Protein AF-A0A5B0PGV9-F1 (afdb_m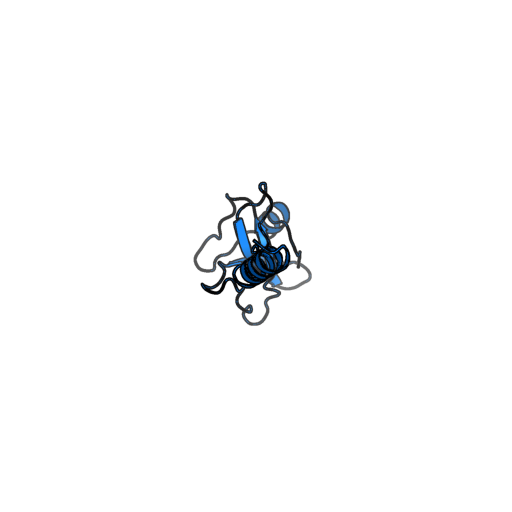onomer_lite)

Organism: NCBI:txid56615

Structure (mmCIF, N/CA/C/O backbone):
data_AF-A0A5B0PGV9-F1
#
_entry.id   AF-A0A5B0PGV9-F1
#
loop_
_atom_site.group_PDB
_atom_site.id
_atom_site.type_symbol
_atom_site.label_atom_id
_atom_site.label_alt_id
_atom_site.label_comp_id
_atom_site.label_asym_id
_atom_site.label_entity_id
_atom_site.label_seq_id
_atom_site.pdbx_PDB_ins_code
_atom_site.Cartn_x
_atom_site.Cartn_y
_atom_site.Cartn_z
_atom_site.occupancy
_atom_site.B_iso_or_equiv
_atom_site.auth_seq_id
_atom_site.auth_comp_id
_atom_site.auth_asym_id
_atom_site.auth_atom_id
_atom_site.pdbx_PDB_model_num
ATOM 1 N N . MET A 1 1 ? -29.926 10.346 48.938 1.00 53.53 1 MET A N 1
ATOM 2 C CA . MET A 1 1 ? -29.149 9.377 48.127 1.00 53.53 1 MET A CA 1
ATOM 3 C C . MET A 1 1 ? -27.690 9.812 48.116 1.00 53.53 1 MET A C 1
ATOM 5 O O . MET A 1 1 ? -27.404 10.912 47.664 1.00 53.53 1 MET A O 1
ATOM 9 N N . SER A 1 2 ? -26.813 9.010 48.726 1.00 64.75 2 SER A N 1
ATOM 10 C CA . SER A 1 2 ? -25.447 9.389 49.123 1.00 64.75 2 SER A CA 1
ATOM 11 C C . SER A 1 2 ? -24.514 9.654 47.932 1.00 64.75 2 SER A C 1
ATOM 13 O O . SER A 1 2 ? -24.523 8.900 46.9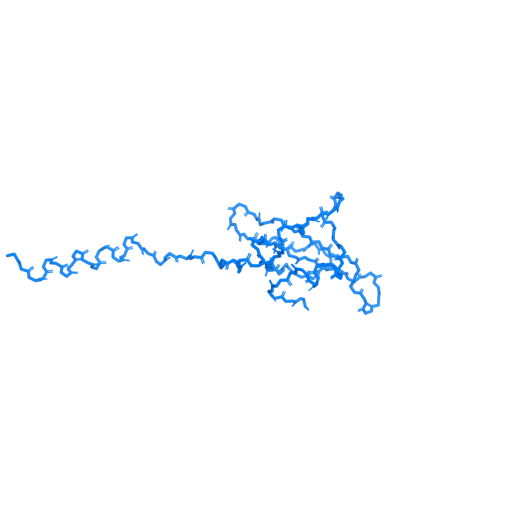58 1.00 64.75 2 SER A O 1
ATOM 15 N N . LEU A 1 3 ? -23.681 10.698 48.036 1.00 63.78 3 LEU A N 1
ATOM 16 C CA . LEU A 1 3 ? -22.621 11.074 47.081 1.00 63.78 3 LEU A CA 1
ATOM 17 C C . LEU A 1 3 ? -21.701 9.893 46.726 1.00 63.78 3 LEU A C 1
ATOM 19 O O . LEU A 1 3 ? -21.267 9.760 45.583 1.00 63.78 3 LEU A O 1
ATOM 23 N N . LEU A 1 4 ? -21.488 8.992 47.687 1.00 65.12 4 LEU A N 1
ATOM 24 C CA . LEU A 1 4 ? -20.693 7.776 47.526 1.00 65.12 4 LEU A CA 1
ATOM 25 C C . LEU A 1 4 ? -21.283 6.819 46.480 1.00 65.12 4 LEU A C 1
ATOM 27 O O . LEU A 1 4 ? -20.539 6.210 45.719 1.00 65.12 4 LEU A O 1
ATOM 31 N N . ILE A 1 5 ? -22.611 6.716 46.382 1.00 67.19 5 ILE A N 1
ATOM 32 C CA . ILE A 1 5 ? -23.272 5.817 45.421 1.00 67.19 5 ILE A CA 1
ATOM 33 C C . ILE A 1 5 ? -23.065 6.331 43.991 1.00 67.19 5 ILE A C 1
ATOM 35 O O . ILE A 1 5 ? -22.764 5.552 43.091 1.00 67.19 5 ILE A O 1
ATOM 39 N N . LYS A 1 6 ? -23.151 7.653 43.788 1.00 60.88 6 LYS A N 1
ATOM 40 C CA . LYS A 1 6 ? -22.920 8.278 42.476 1.00 60.88 6 LYS A CA 1
ATOM 41 C C . LYS A 1 6 ? -21.478 8.103 41.995 1.00 60.88 6 LYS A C 1
ATOM 43 O O . LYS A 1 6 ? -21.271 7.848 40.813 1.00 60.88 6 LYS A O 1
ATOM 48 N N . LEU A 1 7 ? -20.501 8.210 42.899 1.00 67.44 7 LEU A N 1
ATOM 49 C CA . LEU A 1 7 ? -19.083 8.078 42.552 1.00 67.44 7 LEU A CA 1
ATOM 50 C C . LEU A 1 7 ? -18.741 6.660 42.077 1.00 67.44 7 LEU A C 1
ATOM 52 O O . LEU A 1 7 ? -18.061 6.494 41.069 1.00 67.44 7 LEU A O 1
ATOM 56 N N . ASN A 1 8 ? -19.271 5.642 42.761 1.00 65.62 8 ASN A N 1
ATOM 57 C CA . ASN A 1 8 ? -19.068 4.247 42.374 1.00 65.62 8 ASN A CA 1
ATOM 58 C C . ASN A 1 8 ? -19.651 3.965 40.982 1.00 65.62 8 ASN A C 1
ATOM 60 O O . ASN A 1 8 ? -18.965 3.395 40.141 1.00 65.62 8 ASN A O 1
ATOM 64 N N . ILE A 1 9 ? -20.868 4.437 40.696 1.00 66.81 9 ILE A N 1
ATOM 65 C CA . ILE A 1 9 ? -21.512 4.248 39.385 1.00 66.81 9 ILE A CA 1
ATOM 66 C C . ILE A 1 9 ? -20.664 4.842 38.246 1.00 66.81 9 ILE A C 1
ATOM 68 O O . ILE A 1 9 ? -20.501 4.202 37.209 1.00 66.81 9 ILE A O 1
ATOM 72 N N . LEU A 1 10 ? -20.077 6.027 38.444 1.00 62.47 10 LEU A N 1
ATOM 73 C CA . LEU A 1 10 ? -19.223 6.676 37.440 1.00 62.47 10 LEU A CA 1
ATOM 74 C C . LEU A 1 10 ? -17.923 5.902 37.173 1.00 62.47 10 LEU A C 1
ATOM 76 O O . LEU A 1 10 ? -17.499 5.802 36.023 1.00 62.47 10 LEU A O 1
ATOM 80 N N . ILE A 1 11 ? -17.318 5.320 38.212 1.00 63.19 11 I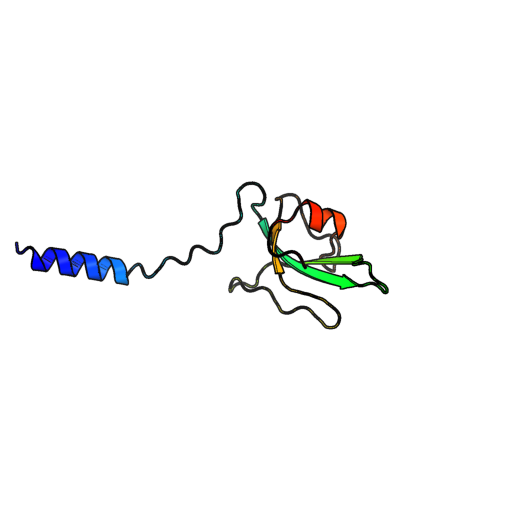LE A N 1
ATOM 81 C CA . ILE A 1 11 ? -16.100 4.507 38.077 1.00 63.19 11 ILE A CA 1
ATOM 82 C C . ILE A 1 11 ? -16.400 3.208 37.317 1.00 63.19 11 ILE A C 1
ATOM 84 O O . ILE A 1 11 ? -15.639 2.835 36.427 1.00 63.19 11 ILE A O 1
ATOM 88 N N . PHE A 1 12 ? -17.530 2.555 37.608 1.00 61.06 12 PHE A N 1
ATOM 89 C CA . PHE A 1 12 ? -17.967 1.357 36.881 1.00 61.06 12 PHE A CA 1
ATOM 90 C C . PHE A 1 12 ? -18.273 1.638 35.402 1.00 61.06 12 PHE A C 1
ATOM 92 O O . PHE A 1 12 ? -17.961 0.820 34.541 1.00 61.06 12 PHE A O 1
ATOM 99 N N . LEU A 1 13 ? -18.843 2.802 35.081 1.00 61.12 13 LEU A N 1
ATOM 100 C CA . LEU A 1 13 ? -19.075 3.210 33.692 1.00 61.12 13 LEU A CA 1
ATOM 101 C C . LEU A 1 13 ? -17.755 3.405 32.927 1.00 61.12 13 LEU A C 1
ATOM 103 O O . LEU A 1 13 ? -17.636 2.938 31.798 1.00 61.12 13 LEU A O 1
ATOM 107 N N . ALA A 1 14 ? -16.741 4.018 33.542 1.00 59.91 14 ALA A N 1
ATOM 108 C CA . ALA A 1 14 ? -15.441 4.232 32.901 1.00 59.91 14 ALA A CA 1
ATOM 109 C C . ALA A 1 14 ? -14.652 2.930 32.647 1.00 59.91 14 ALA A C 1
ATOM 111 O O . ALA A 1 14 ? -13.874 2.867 31.700 1.00 59.91 14 ALA A O 1
ATOM 112 N N . THR A 1 15 ? -14.849 1.885 33.460 1.00 60.38 15 THR A N 1
ATOM 113 C CA . THR A 1 15 ? -14.196 0.576 33.264 1.00 60.38 15 THR A CA 1
ATOM 114 C C . THR A 1 15 ? -14.924 -0.320 32.263 1.00 60.38 15 THR A C 1
ATOM 116 O O . THR A 1 15 ? -14.272 -1.100 31.570 1.00 60.38 15 THR A O 1
ATOM 119 N N . LEU A 1 16 ? -16.251 -0.195 32.144 1.00 59.62 16 LEU A N 1
ATOM 120 C CA . LEU A 1 16 ? -17.048 -0.881 31.117 1.00 59.62 16 LEU A CA 1
ATOM 121 C C . LEU A 1 16 ? -16.730 -0.370 29.707 1.00 59.62 16 LEU A C 1
ATOM 123 O O . LEU A 1 16 ? -16.639 -1.160 28.771 1.00 59.62 16 LEU A O 1
ATOM 127 N N . PHE A 1 17 ? -16.496 0.935 29.567 1.00 57.94 17 PHE A N 1
ATOM 128 C CA . PHE A 1 17 ? -16.001 1.549 28.336 1.00 57.94 17 PHE A CA 1
ATOM 129 C C . PHE A 1 17 ? -14.479 1.668 28.371 1.00 57.94 17 PHE A C 1
ATOM 131 O O . PHE A 1 17 ? -13.944 2.767 28.216 1.00 57.94 17 PHE A O 1
ATOM 138 N N . GLY A 1 18 ? -13.793 0.538 28.601 1.00 51.53 18 GLY A N 1
ATOM 139 C CA . GLY A 1 18 ? -12.334 0.447 28.518 1.00 51.53 18 GLY A CA 1
ATOM 140 C C . GLY A 1 18 ? -11.793 1.217 27.306 1.00 51.53 18 GLY A C 1
ATOM 141 O O . GLY A 1 18 ? -12.522 1.381 26.327 1.00 51.53 18 GLY A O 1
ATOM 142 N N . PRO A 1 19 ? -10.549 1.729 27.375 1.00 49.28 19 PRO A N 1
ATOM 143 C CA . PRO A 1 19 ? -10.037 2.741 26.457 1.00 49.28 19 PRO A CA 1
ATOM 144 C C . PRO A 1 19 ? -10.395 2.374 25.022 1.00 49.28 19 PRO A C 1
ATOM 146 O O . PRO A 1 19 ? -9.906 1.371 24.498 1.00 49.28 19 PRO A O 1
ATOM 149 N N . MET A 1 20 ? -11.300 3.156 24.423 1.00 47.16 20 MET A N 1
ATOM 150 C CA . MET A 1 20 ? -11.671 3.009 23.025 1.00 47.16 20 MET A CA 1
ATOM 151 C C . MET A 1 20 ? -10.394 3.265 22.237 1.00 47.16 20 MET A C 1
ATOM 153 O O . MET A 1 20 ? -9.984 4.408 22.045 1.00 47.16 20 MET A O 1
ATOM 157 N N . GLN A 1 21 ? -9.702 2.191 21.866 1.00 42.59 21 GLN A N 1
ATOM 158 C CA . GLN A 1 21 ? -8.563 2.258 20.972 1.00 42.59 21 GLN A CA 1
ATOM 159 C C . GLN A 1 21 ? -9.137 2.662 19.623 1.00 42.59 21 GLN A C 1
ATOM 161 O O . GLN A 1 21 ? -9.589 1.819 18.856 1.00 42.59 21 GLN A O 1
ATOM 166 N N . VAL A 1 22 ? -9.206 3.969 19.377 1.00 46.69 22 VAL A N 1
ATOM 167 C CA . VAL A 1 22 ? -9.519 4.504 18.058 1.00 46.69 22 VAL A CA 1
ATOM 168 C C . VAL A 1 22 ? -8.395 3.983 17.161 1.00 46.69 22 VAL A C 1
ATOM 170 O O . VAL A 1 22 ? -7.241 4.365 17.388 1.00 46.69 22 VAL A O 1
ATOM 173 N N . PRO A 1 23 ? -8.654 3.056 16.218 1.00 53.25 23 PRO A N 1
ATOM 174 C CA . PRO A 1 23 ? -7.615 2.648 15.285 1.00 53.25 23 PRO A CA 1
ATOM 175 C C . PRO A 1 23 ? -7.153 3.929 14.606 1.00 53.25 23 PRO A C 1
ATOM 177 O O . PRO A 1 23 ? -8.012 4.660 14.122 1.00 53.25 23 PRO A O 1
ATOM 180 N N . ALA A 1 24 ? -5.850 4.231 14.678 1.00 55.66 24 ALA A N 1
ATOM 181 C CA . ALA A 1 24 ? -5.250 5.478 14.203 1.00 55.66 24 ALA A CA 1
ATOM 182 C C . ALA A 1 24 ? -5.941 5.933 12.913 1.00 55.66 24 ALA A C 1
ATOM 184 O O . ALA A 1 24 ? -5.739 5.357 11.843 1.00 55.66 24 ALA A O 1
ATOM 185 N N . SER A 1 25 ? -6.865 6.880 13.060 1.00 71.06 25 SER A N 1
ATOM 186 C CA . SER A 1 25 ? -7.808 7.211 12.008 1.00 71.06 25 SER A CA 1
ATOM 187 C C . SER A 1 25 ? -7.055 8.063 11.016 1.00 71.06 25 SER A C 1
ATOM 189 O O . SER A 1 25 ? -6.549 9.128 11.379 1.00 71.06 25 SER A O 1
ATOM 191 N N . CYS A 1 26 ? -6.932 7.568 9.791 1.00 83.44 26 CYS A N 1
ATOM 192 C CA . CYS A 1 26 ? -6.270 8.311 8.746 1.00 83.44 26 CYS A CA 1
ATOM 193 C C . CYS A 1 26 ? -6.870 9.719 8.598 1.00 83.44 26 CYS A C 1
ATOM 195 O O . CYS A 1 26 ? -8.084 9.884 8.756 1.00 83.44 26 CYS A O 1
ATOM 197 N N . PRO A 1 27 ? -6.044 10.737 8.302 1.00 86.25 27 PRO A N 1
ATOM 198 C CA . PRO A 1 27 ? -6.550 12.080 8.059 1.00 86.25 27 PRO A CA 1
ATOM 199 C C . PRO A 1 27 ? -7.506 12.087 6.861 1.00 86.25 27 PRO A C 1
ATOM 201 O O . PRO A 1 27 ? -7.390 11.258 5.957 1.00 86.25 27 PRO A O 1
ATOM 204 N N . SER A 1 28 ? -8.431 13.052 6.834 1.00 84.69 28 SER A N 1
ATOM 205 C CA . SER A 1 28 ? -9.481 13.156 5.807 1.00 84.69 28 SER A CA 1
ATOM 206 C C . SER A 1 28 ? -8.943 13.186 4.375 1.00 84.69 28 SER A C 1
ATOM 208 O O . SER A 1 28 ? -9.583 12.655 3.472 1.00 84.69 28 SER A O 1
ATOM 210 N N . ASP A 1 29 ? -7.761 13.770 4.174 1.00 88.12 29 ASP A N 1
ATOM 211 C CA . ASP A 1 29 ? -7.120 13.888 2.858 1.00 88.12 29 ASP A CA 1
ATOM 212 C C . ASP A 1 29 ? -6.526 12.560 2.359 1.00 88.12 29 ASP A C 1
ATOM 214 O O . ASP A 1 29 ? -6.296 12.383 1.160 1.00 88.12 29 ASP A O 1
ATOM 218 N N . TYR A 1 30 ? -6.309 11.611 3.272 1.00 90.62 30 TYR A N 1
ATOM 219 C CA . TYR A 1 30 ? -5.725 10.299 3.013 1.00 90.62 30 TYR A CA 1
ATOM 220 C C . TYR A 1 30 ? -6.582 9.196 3.646 1.00 90.62 30 TYR A C 1
ATOM 222 O O . TYR A 1 30 ? -6.092 8.447 4.483 1.00 90.62 30 TYR A O 1
ATOM 230 N N . PRO A 1 31 ? -7.868 9.073 3.288 1.00 88.69 31 PRO A N 1
ATOM 231 C CA . PRO A 1 31 ? -8.845 8.333 4.086 1.00 88.69 31 PRO A CA 1
ATOM 232 C C . PRO A 1 31 ? -8.655 6.808 4.065 1.00 88.69 31 PRO A C 1
ATOM 234 O O . PRO A 1 31 ? -9.350 6.098 4.789 1.00 88.69 31 PRO A O 1
ATOM 237 N N . THR A 1 32 ? -7.762 6.276 3.227 1.00 89.94 32 THR A N 1
ATOM 238 C CA . THR A 1 32 ? -7.627 4.833 3.008 1.00 89.94 32 THR A CA 1
ATOM 239 C C . THR A 1 32 ? -6.349 4.298 3.633 1.00 89.94 32 THR A C 1
ATOM 241 O O . THR A 1 32 ? -5.252 4.626 3.193 1.00 89.94 32 THR A O 1
ATOM 244 N N . LEU A 1 33 ? -6.479 3.429 4.631 1.00 89.12 33 LEU A N 1
ATOM 245 C CA . LEU A 1 33 ? -5.338 2.773 5.261 1.00 89.12 33 LEU A CA 1
ATOM 246 C C . LEU A 1 33 ? -4.849 1.585 4.420 1.00 89.12 33 LEU A C 1
ATOM 248 O O . LEU A 1 33 ? -5.620 0.678 4.110 1.00 89.12 33 LEU A O 1
ATOM 252 N N . TRP A 1 34 ? -3.551 1.559 4.124 1.00 91.06 34 TRP A N 1
ATOM 253 C CA . TRP A 1 34 ? -2.871 0.472 3.424 1.00 91.06 34 TRP A CA 1
ATOM 254 C C . TRP A 1 34 ? -1.625 0.005 4.180 1.00 91.06 34 TRP A C 1
ATOM 256 O O . TRP A 1 34 ? -0.937 0.776 4.852 1.00 91.06 34 TRP A O 1
ATOM 266 N N . CYS A 1 35 ? -1.295 -1.271 4.010 1.00 90.81 35 CYS A N 1
ATOM 267 C CA . CYS A 1 35 ? -0.013 -1.849 4.383 1.00 90.81 35 CYS A CA 1
ATOM 268 C C . CYS A 1 35 ? 0.922 -1.803 3.172 1.00 90.81 35 CYS A C 1
ATOM 270 O O . CYS A 1 35 ? 0.712 -2.507 2.184 1.00 90.81 35 CYS A O 1
ATOM 272 N N . THR A 1 36 ? 1.954 -0.969 3.228 1.00 90.69 36 THR A N 1
ATOM 273 C CA . THR A 1 36 ? 2.861 -0.756 2.097 1.00 90.69 36 THR A CA 1
ATOM 274 C C . THR A 1 36 ? 4.116 -1.599 2.241 1.00 90.69 36 THR A C 1
ATOM 276 O O . THR A 1 36 ? 4.742 -1.597 3.306 1.00 90.69 36 THR A O 1
ATOM 279 N N . THR A 1 37 ? 4.526 -2.262 1.164 1.00 90.81 37 THR A N 1
ATOM 280 C CA . THR A 1 37 ? 5.817 -2.959 1.094 1.00 90.81 37 THR A CA 1
ATOM 281 C C . THR A 1 37 ? 6.593 -2.502 -0.128 1.00 90.81 37 THR A C 1
ATOM 283 O O . THR A 1 37 ? 5.997 -2.164 -1.153 1.00 90.81 37 THR A O 1
ATOM 286 N N . SER A 1 38 ? 7.919 -2.521 -0.044 1.00 89.69 38 SER A N 1
ATOM 287 C CA . SER A 1 38 ? 8.779 -2.128 -1.157 1.00 89.69 38 SER A CA 1
ATOM 288 C C . SER A 1 38 ? 9.936 -3.101 -1.363 1.00 89.69 38 SER A C 1
ATOM 290 O O . SER A 1 38 ? 10.386 -3.752 -0.424 1.00 89.69 38 SER A O 1
ATOM 292 N N . ALA A 1 39 ? 10.427 -3.220 -2.591 1.00 88.31 39 ALA A N 1
ATOM 293 C CA . ALA A 1 39 ? 11.662 -3.929 -2.900 1.00 88.31 39 ALA A CA 1
ATOM 294 C C . ALA A 1 39 ? 12.544 -3.109 -3.846 1.00 88.31 39 ALA A C 1
ATOM 296 O O . ALA A 1 39 ? 12.056 -2.401 -4.738 1.00 88.31 39 ALA A O 1
ATOM 297 N N . SER A 1 40 ? 13.858 -3.222 -3.647 1.00 79.44 40 SER A N 1
ATOM 298 C CA . SER A 1 40 ? 14.836 -2.747 -4.626 1.00 79.44 40 SER A CA 1
ATOM 299 C C . SER A 1 40 ? 14.886 -3.730 -5.794 1.00 79.44 40 SER A C 1
ATOM 301 O O . SER A 1 40 ? 14.904 -4.942 -5.589 1.00 79.44 40 SER A O 1
ATOM 303 N N . ALA A 1 41 ? 14.931 -3.210 -7.020 1.00 65.25 41 ALA A N 1
ATOM 304 C CA . ALA A 1 41 ? 15.122 -4.018 -8.228 1.00 65.25 41 ALA A CA 1
ATOM 305 C C . ALA A 1 41 ? 16.604 -4.101 -8.654 1.00 65.25 41 ALA A C 1
ATOM 307 O O . ALA A 1 41 ? 16.899 -4.331 -9.825 1.00 65.25 41 ALA A O 1
ATOM 308 N N . GLY A 1 42 ? 17.531 -3.894 -7.713 1.00 57.41 42 GLY A N 1
ATOM 309 C CA . GLY A 1 42 ? 18.967 -3.786 -7.967 1.00 57.41 42 GLY A CA 1
ATOM 310 C C . GLY A 1 42 ? 19.430 -2.326 -7.992 1.00 57.41 42 GLY A C 1
ATOM 311 O O . GLY A 1 42 ? 18.806 -1.465 -8.613 1.00 57.41 42 GLY A O 1
ATOM 312 N N . GLY A 1 43 ? 20.532 -2.043 -7.289 1.00 60.78 43 GLY A N 1
ATOM 313 C CA . GLY A 1 43 ? 21.027 -0.682 -7.044 1.00 60.78 43 GLY A CA 1
ATOM 314 C C . GLY A 1 43 ? 20.244 0.075 -5.956 1.00 60.78 43 GLY A C 1
ATOM 315 O O . GLY A 1 43 ? 19.521 -0.526 -5.160 1.00 60.78 43 GLY A O 1
ATOM 316 N N . ASN A 1 44 ? 20.380 1.407 -5.928 1.00 61.28 44 ASN A N 1
ATOM 317 C CA . ASN A 1 44 ? 19.772 2.282 -4.908 1.00 61.28 44 ASN A CA 1
ATOM 318 C C . ASN A 1 44 ? 18.302 2.667 -5.184 1.00 61.28 44 ASN A C 1
ATOM 320 O O . ASN A 1 44 ? 17.740 3.478 -4.453 1.00 61.28 44 ASN A O 1
ATOM 324 N N . ALA A 1 45 ? 17.666 2.131 -6.230 1.00 64.88 45 ALA A N 1
ATOM 325 C CA . ALA A 1 45 ? 16.313 2.529 -6.622 1.00 64.88 45 ALA A CA 1
ATOM 326 C C . ALA A 1 45 ? 15.251 1.512 -6.170 1.00 64.88 45 ALA A C 1
ATOM 328 O O . ALA A 1 45 ? 15.289 0.338 -6.547 1.00 64.88 45 ALA A O 1
ATOM 329 N N . VAL A 1 46 ? 14.254 1.986 -5.418 1.00 71.00 46 VAL A N 1
ATOM 330 C CA . VAL A 1 46 ? 13.029 1.233 -5.115 1.00 71.00 46 VAL A CA 1
ATOM 331 C C . VAL A 1 46 ? 12.148 1.209 -6.366 1.00 71.00 46 VAL A C 1
ATOM 333 O O . VAL A 1 46 ? 11.797 2.270 -6.880 1.00 71.00 46 VAL A O 1
ATOM 336 N N . LYS A 1 47 ? 11.805 0.018 -6.876 1.00 79.31 47 LYS A N 1
ATOM 337 C CA . LYS A 1 47 ? 10.992 -0.120 -8.105 1.00 79.31 47 LYS A CA 1
ATOM 338 C C . LYS A 1 47 ? 9.753 -0.999 -7.967 1.00 79.31 47 LYS A C 1
ATOM 340 O O . LYS A 1 47 ? 8.898 -0.957 -8.842 1.00 79.31 47 LYS A O 1
ATOM 345 N N . ASP A 1 48 ? 9.643 -1.790 -6.904 1.00 87.94 48 ASP A N 1
ATOM 346 C CA . ASP A 1 48 ? 8.483 -2.654 -6.677 1.00 87.94 48 ASP A CA 1
ATOM 347 C C . ASP A 1 48 ? 7.804 -2.245 -5.372 1.00 87.94 48 ASP A C 1
ATOM 349 O O . ASP A 1 48 ? 8.229 -2.659 -4.294 1.00 87.94 48 ASP A O 1
ATOM 353 N N . CYS A 1 49 ? 6.759 -1.425 -5.480 1.00 89.31 49 CYS A N 1
ATOM 354 C CA . CYS A 1 49 ? 5.921 -1.003 -4.366 1.00 89.31 49 CYS A CA 1
ATOM 355 C C . CYS A 1 49 ? 4.570 -1.703 -4.433 1.00 89.31 49 CYS A C 1
ATOM 357 O O . CYS A 1 49 ? 4.011 -1.894 -5.513 1.00 89.31 49 CYS A O 1
ATOM 359 N N . ARG A 1 50 ? 4.043 -2.098 -3.274 1.00 91.19 50 ARG A N 1
ATOM 360 C CA . ARG A 1 50 ? 2.771 -2.820 -3.176 1.00 91.19 50 ARG A CA 1
ATOM 361 C C . ARG A 1 50 ? 1.921 -2.297 -2.039 1.00 91.19 50 ARG A C 1
ATOM 363 O O . ARG A 1 50 ? 2.451 -1.935 -0.987 1.00 91.19 50 ARG A O 1
ATOM 370 N N . LEU A 1 51 ? 0.612 -2.315 -2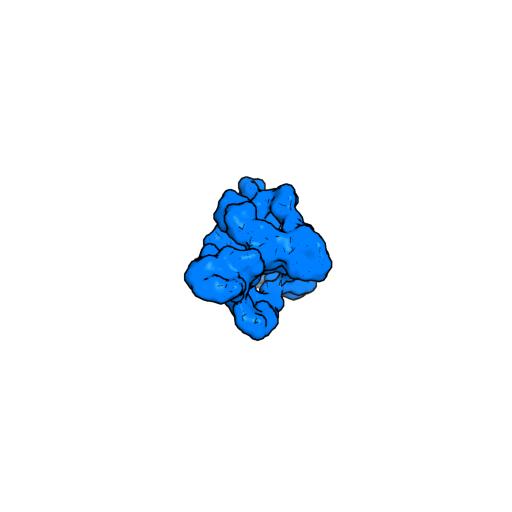.263 1.00 90.69 51 LEU A N 1
ATOM 371 C CA . LEU A 1 51 ? -0.408 -1.957 -1.283 1.00 90.69 51 LEU A CA 1
ATOM 372 C C . LEU A 1 51 ? -1.178 -3.213 -0.892 1.00 90.69 51 LEU A C 1
ATOM 374 O O . LEU A 1 51 ? -1.740 -3.893 -1.745 1.00 90.69 51 LEU A O 1
ATOM 378 N N . HIS A 1 52 ? -1.219 -3.513 0.397 1.00 90.25 52 HIS A N 1
ATOM 379 C CA . HIS A 1 52 ? -1.938 -4.659 0.936 1.00 90.25 52 HIS A CA 1
ATOM 380 C C . HIS A 1 52 ? -3.016 -4.182 1.901 1.00 90.25 52 HIS A C 1
ATOM 382 O O . HIS A 1 52 ? -2.788 -3.260 2.689 1.00 90.25 52 HIS A O 1
ATOM 388 N N . GLN A 1 53 ? -4.190 -4.805 1.834 1.00 87.75 53 GLN A N 1
ATOM 389 C CA . GLN A 1 53 ? -5.202 -4.657 2.876 1.00 87.75 53 GLN A CA 1
ATOM 390 C C . GLN A 1 53 ? -4.640 -5.175 4.206 1.00 87.75 53 GLN A C 1
ATOM 392 O O . GLN A 1 53 ? -3.709 -5.985 4.236 1.00 87.75 53 GLN A O 1
ATOM 397 N N . GLN A 1 54 ? -5.205 -4.695 5.308 1.00 86.50 54 GLN A N 1
ATOM 398 C CA . GLN A 1 54 ? -4.931 -5.299 6.606 1.00 86.50 54 GLN A CA 1
ATOM 399 C C . GLN A 1 54 ? -5.608 -6.670 6.691 1.00 86.50 54 GLN A C 1
ATOM 401 O O . GLN A 1 54 ? -6.577 -6.932 5.981 1.00 86.50 54 GLN A O 1
ATOM 406 N N . THR A 1 55 ? -5.128 -7.529 7.586 1.00 85.06 55 THR A N 1
ATOM 407 C CA . THR A 1 55 ? -5.877 -8.730 7.971 1.00 85.06 55 THR A CA 1
ATOM 408 C C . THR A 1 55 ? -7.181 -8.344 8.676 1.00 85.06 55 THR A C 1
ATOM 410 O O . THR A 1 55 ? -7.329 -7.212 9.143 1.00 85.06 55 THR A O 1
ATOM 413 N N . ASP A 1 56 ? -8.087 -9.305 8.863 1.00 81.62 56 ASP A N 1
ATOM 414 C CA . ASP A 1 56 ? -9.329 -9.104 9.633 1.00 81.62 56 ASP A CA 1
ATOM 415 C C . ASP A 1 56 ? -9.074 -8.664 11.088 1.00 81.62 56 ASP A C 1
ATOM 417 O O . ASP A 1 56 ? -9.944 -8.107 11.752 1.00 81.62 56 ASP A O 1
ATOM 421 N N . GLN A 1 57 ? -7.854 -8.881 11.588 1.00 82.62 57 GLN A N 1
ATOM 422 C CA . GLN A 1 57 ? -7.393 -8.445 12.909 1.00 82.62 57 GLN A CA 1
ATOM 423 C C . GLN A 1 57 ? -6.802 -7.021 12.899 1.00 82.62 57 GLN A C 1
ATOM 425 O O . GLN A 1 57 ? -6.295 -6.555 13.918 1.00 82.62 57 GLN A O 1
ATOM 430 N N . GLY A 1 58 ? -6.814 -6.330 11.755 1.00 80.44 58 GLY A N 1
ATOM 431 C CA . GLY A 1 58 ? -6.260 -4.984 11.597 1.00 80.44 58 GLY A CA 1
ATOM 432 C C . GLY A 1 58 ? -4.729 -4.937 11.575 1.00 80.44 58 GLY A C 1
ATOM 433 O O . GLY A 1 58 ? -4.141 -3.882 11.836 1.00 80.44 58 GLY A O 1
ATOM 434 N N . VAL A 1 59 ? -4.063 -6.055 11.270 1.00 85.50 59 VAL A N 1
ATOM 435 C CA . VAL A 1 59 ? -2.595 -6.174 11.272 1.00 85.50 59 VAL A CA 1
ATOM 436 C C . VAL A 1 59 ? -2.057 -6.144 9.841 1.00 85.50 59 VAL A C 1
ATOM 438 O O . VAL A 1 59 ? -2.700 -6.628 8.914 1.00 85.50 59 VAL A O 1
ATOM 441 N N . CYS A 1 60 ? -0.871 -5.563 9.648 1.00 87.75 60 CYS A N 1
ATOM 442 C CA . CYS A 1 60 ? -0.151 -5.681 8.384 1.00 87.75 60 CYS A CA 1
ATOM 443 C C . CYS A 1 60 ? 0.687 -6.956 8.357 1.00 87.75 60 CYS A C 1
ATOM 445 O O . CYS A 1 60 ? 1.532 -7.159 9.231 1.00 87.75 60 CYS A O 1
ATOM 447 N N . GLU A 1 61 ? 0.481 -7.792 7.343 1.00 88.12 61 GLU A N 1
ATOM 448 C CA . GLU A 1 61 ? 1.245 -9.027 7.186 1.00 88.12 61 GLU A CA 1
ATOM 449 C C . GLU A 1 61 ? 2.725 -8.754 6.921 1.00 88.12 61 GLU A C 1
ATOM 451 O O . GLU A 1 61 ? 3.099 -7.842 6.177 1.00 88.12 61 GLU A O 1
ATOM 456 N N . LYS A 1 62 ? 3.581 -9.584 7.521 1.00 86.81 62 LYS A N 1
ATOM 457 C CA . LYS A 1 62 ? 5.026 -9.507 7.320 1.00 86.81 62 LYS A CA 1
ATOM 458 C C . LYS A 1 62 ? 5.349 -9.715 5.833 1.00 86.81 62 LYS A C 1
ATOM 460 O O . LYS A 1 62 ? 4.849 -10.671 5.241 1.00 86.81 62 LYS A O 1
ATOM 465 N N . PRO A 1 63 ? 6.192 -8.870 5.218 1.00 85.38 63 PRO A N 1
ATOM 466 C CA . PRO A 1 63 ? 6.484 -8.997 3.807 1.00 85.38 63 PRO A CA 1
ATOM 467 C C . PRO A 1 63 ? 7.306 -10.258 3.523 1.00 85.38 63 PRO A C 1
ATOM 469 O O . PRO A 1 63 ? 8.067 -10.738 4.367 1.00 85.38 63 PRO A O 1
ATOM 472 N N . GLY A 1 64 ? 7.172 -10.766 2.297 1.00 82.75 64 GLY A N 1
ATOM 473 C CA . GLY A 1 64 ? 8.002 -11.857 1.789 1.00 82.75 64 GLY A CA 1
ATOM 474 C C . GLY A 1 64 ? 9.489 -11.489 1.692 1.00 82.75 64 GLY A C 1
ATOM 475 O O . GLY A 1 64 ? 9.877 -10.326 1.811 1.00 82.75 64 GLY A O 1
ATOM 476 N N . ALA A 1 65 ? 10.332 -12.496 1.453 1.00 83.75 65 ALA A N 1
ATOM 477 C CA . ALA A 1 65 ? 11.783 -12.332 1.375 1.00 83.75 65 ALA A CA 1
ATOM 478 C C . ALA A 1 65 ? 12.208 -11.245 0.366 1.00 83.75 65 ALA A C 1
ATOM 480 O O . ALA A 1 65 ? 11.650 -11.139 -0.726 1.00 83.75 65 ALA A O 1
ATOM 481 N N . GLY A 1 66 ? 13.215 -10.446 0.738 1.00 84.94 66 GLY A N 1
ATOM 482 C CA . GLY A 1 66 ? 13.776 -9.388 -0.115 1.00 84.94 66 GLY A CA 1
ATOM 483 C C . GLY A 1 66 ? 12.955 -8.094 -0.183 1.00 84.94 66 GLY A C 1
ATOM 484 O O . GLY A 1 66 ? 13.281 -7.212 -0.975 1.00 84.94 66 GLY A O 1
ATOM 485 N N . ARG A 1 67 ? 11.908 -7.960 0.637 1.00 87.50 67 ARG A N 1
ATOM 486 C CA . ARG A 1 67 ? 11.068 -6.759 0.714 1.00 87.50 67 ARG A CA 1
ATOM 487 C C . ARG A 1 67 ? 11.204 -6.060 2.071 1.00 87.50 67 ARG A C 1
ATOM 489 O O . ARG A 1 67 ? 11.363 -6.709 3.102 1.00 87.50 67 ARG A O 1
ATOM 496 N N . LEU A 1 68 ? 11.088 -4.737 2.063 1.00 86.62 68 LEU A N 1
ATOM 497 C CA . LEU A 1 68 ? 11.031 -3.865 3.235 1.00 86.62 68 LEU A CA 1
ATOM 498 C C . LEU A 1 68 ? 9.570 -3.581 3.623 1.00 86.62 68 LEU A C 1
ATOM 500 O O . LEU A 1 68 ? 8.686 -3.528 2.761 1.00 86.62 68 LEU A O 1
ATOM 504 N N . GLY A 1 69 ? 9.323 -3.375 4.921 1.00 84.88 69 GLY A N 1
ATOM 505 C CA . GLY A 1 69 ? 7.990 -3.135 5.489 1.00 84.88 69 GLY A CA 1
ATOM 506 C C . GLY A 1 69 ? 7.476 -4.282 6.384 1.00 84.88 69 GLY A C 1
ATOM 507 O O . GLY A 1 69 ? 8.285 -5.076 6.867 1.00 84.88 69 GLY A O 1
ATOM 508 N N . PRO A 1 70 ? 6.153 -4.375 6.632 1.00 84.38 70 PRO A N 1
ATOM 509 C CA . PRO A 1 70 ? 5.105 -3.514 6.092 1.00 84.38 70 PRO A CA 1
ATOM 510 C C . PRO A 1 70 ? 5.003 -2.220 6.912 1.00 84.38 70 PRO A C 1
ATOM 512 O O . PRO A 1 70 ? 5.142 -2.244 8.133 1.00 84.38 70 PRO A O 1
ATOM 515 N N . LYS A 1 71 ? 4.735 -1.089 6.259 1.00 85.81 71 LYS A N 1
ATOM 516 C CA . LYS A 1 71 ? 4.427 0.170 6.956 1.00 85.81 71 LYS A CA 1
ATOM 517 C C . LYS A 1 71 ? 2.947 0.497 6.801 1.00 85.81 71 LYS A C 1
ATOM 519 O O . LYS A 1 71 ? 2.372 0.257 5.740 1.00 85.81 71 LYS A O 1
ATOM 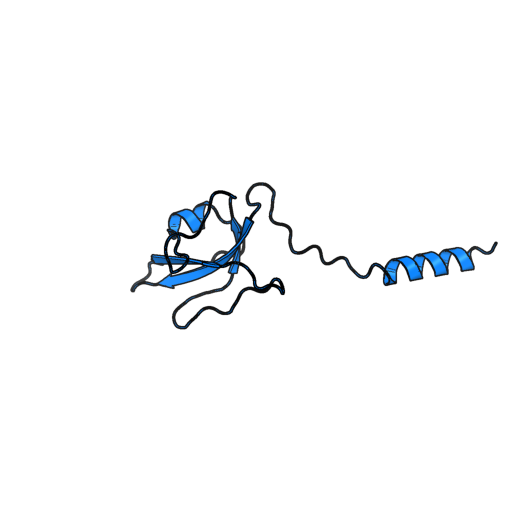524 N N . ARG A 1 72 ? 2.322 0.997 7.868 1.00 87.94 72 ARG A N 1
ATOM 525 C CA . ARG A 1 72 ? 0.932 1.471 7.831 1.00 87.94 72 ARG A CA 1
ATOM 526 C C . ARG A 1 72 ? 0.938 2.885 7.279 1.00 87.94 72 ARG A C 1
ATOM 528 O O . ARG A 1 72 ? 1.459 3.788 7.926 1.00 87.94 72 ARG A O 1
ATOM 535 N N . ASN A 1 73 ? 0.367 3.057 6.097 1.00 89.62 73 ASN A N 1
ATOM 536 C CA . ASN A 1 73 ? 0.272 4.351 5.449 1.00 89.62 73 ASN A CA 1
ATOM 537 C C . ASN A 1 73 ? -1.176 4.662 5.096 1.00 89.62 73 ASN A C 1
ATOM 539 O O . ASN A 1 73 ? -1.924 3.811 4.618 1.00 89.62 73 ASN A O 1
ATOM 543 N N . CYS A 1 74 ? -1.551 5.907 5.324 1.00 90.75 74 CYS A N 1
ATOM 544 C CA . CYS A 1 74 ? -2.820 6.473 4.920 1.00 90.75 74 CYS A CA 1
ATOM 545 C C . CYS A 1 74 ? -2.656 7.035 3.514 1.00 90.75 74 CYS A C 1
ATOM 547 O O . CYS A 1 74 ? -1.800 7.881 3.292 1.00 90.75 74 CYS A O 1
ATOM 549 N N . CYS A 1 75 ? -3.452 6.596 2.552 1.00 91.31 75 CYS A N 1
ATOM 550 C CA . CYS A 1 75 ? -3.353 7.025 1.165 1.00 91.31 75 CYS A CA 1
ATOM 551 C C . CYS A 1 75 ? -4.643 7.682 0.681 1.00 91.31 75 CYS A C 1
ATOM 553 O O . CYS A 1 75 ? -5.724 7.501 1.249 1.00 91.31 75 CYS A O 1
ATOM 555 N N . ARG A 1 76 ? -4.528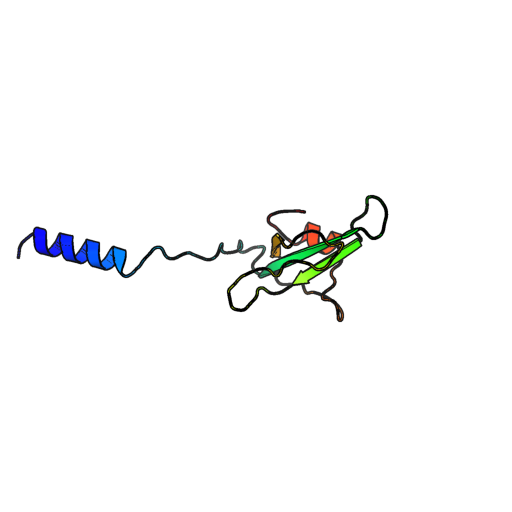 8.450 -0.404 1.00 93.19 76 ARG A N 1
ATOM 556 C CA . ARG A 1 76 ? -5.687 9.024 -1.093 1.00 93.19 76 ARG A CA 1
ATOM 557 C C . ARG A 1 76 ? -6.616 7.918 -1.599 1.00 93.19 76 ARG A C 1
ATOM 559 O O . ARG A 1 76 ? -6.150 6.885 -2.071 1.00 93.19 76 ARG A O 1
ATOM 566 N N . ALA A 1 77 ? -7.923 8.176 -1.580 1.00 89.69 77 ALA A N 1
ATOM 567 C CA . ALA A 1 77 ? -8.955 7.185 -1.908 1.00 89.69 77 ALA A CA 1
ATOM 568 C C . ALA A 1 77 ? -8.853 6.587 -3.323 1.00 89.69 77 ALA A C 1
ATOM 570 O O . ALA A 1 77 ? -9.297 5.466 -3.557 1.00 89.69 77 ALA A O 1
ATOM 571 N N . PHE A 1 78 ? -8.279 7.327 -4.276 1.00 88.94 78 PHE A N 1
ATOM 572 C CA . PHE A 1 78 ? -8.109 6.848 -5.649 1.00 88.94 78 PHE A CA 1
ATOM 573 C C . PHE A 1 78 ? -6.924 5.891 -5.813 1.00 88.94 78 PHE A C 1
ATOM 575 O O . PHE A 1 78 ? -6.791 5.266 -6.864 1.00 88.94 78 PHE A O 1
ATOM 582 N N . LEU A 1 79 ? -6.029 5.809 -4.823 1.00 89.75 79 LEU A N 1
ATOM 583 C CA . LEU A 1 79 ? -4.849 4.971 -4.922 1.00 89.75 79 LEU A CA 1
ATOM 584 C C . LEU A 1 79 ? -5.261 3.513 -4.749 1.00 89.75 79 LEU A C 1
ATOM 586 O O . LEU A 1 79 ? -5.619 3.077 -3.654 1.00 89.75 79 LEU A O 1
ATOM 590 N N . GLN A 1 80 ? -5.195 2.769 -5.845 1.00 87.19 80 GLN A N 1
ATOM 591 C CA . GLN A 1 80 ? -5.516 1.355 -5.866 1.00 87.19 80 GLN A CA 1
ATOM 592 C C . GLN A 1 80 ? -4.319 0.552 -6.372 1.00 87.19 80 GLN A C 1
ATOM 594 O O . GLN A 1 80 ? -3.622 0.994 -7.291 1.00 87.19 80 GLN A O 1
ATOM 599 N N . PRO A 1 81 ? -4.063 -0.624 -5.780 1.00 86.19 81 PRO A N 1
ATOM 600 C CA . PRO A 1 81 ? -3.114 -1.561 -6.344 1.00 86.19 81 PRO A CA 1
ATOM 601 C C . PRO A 1 81 ? -3.550 -1.991 -7.750 1.00 86.19 81 PRO A C 1
ATOM 603 O O . PRO A 1 81 ? -4.733 -2.172 -8.032 1.00 86.19 81 PRO A O 1
ATOM 606 N N . THR A 1 82 ? -2.576 -2.188 -8.628 1.00 80.94 82 THR A N 1
ATOM 607 C CA . THR A 1 82 ? -2.771 -2.620 -10.012 1.00 80.94 82 THR A CA 1
ATOM 608 C C . THR A 1 82 ? -2.168 -4.004 -10.239 1.00 80.94 82 THR A C 1
ATOM 610 O O . THR A 1 82 ? -1.112 -4.357 -9.703 1.00 80.94 82 THR A O 1
ATOM 613 N N . GLY A 1 83 ? -2.846 -4.799 -11.067 1.00 76.00 83 GLY A N 1
ATOM 614 C CA . GLY A 1 83 ? -2.382 -6.124 -11.465 1.00 76.00 83 GLY A CA 1
ATOM 615 C C . GLY A 1 83 ? -2.431 -7.188 -10.355 1.00 76.00 83 GLY A C 1
ATOM 616 O O . GLY A 1 83 ? -2.871 -6.931 -9.236 1.00 76.00 83 GLY A O 1
ATOM 617 N N . PRO A 1 84 ? -1.968 -8.413 -10.658 1.00 72.88 84 PRO A N 1
ATOM 618 C CA . PRO A 1 84 ? -2.167 -9.591 -9.806 1.00 72.88 84 PRO A CA 1
ATOM 619 C C . PRO A 1 84 ? -1.332 -9.600 -8.517 1.00 72.88 84 PRO A C 1
ATOM 621 O O . PRO A 1 84 ? -1.563 -10.426 -7.642 1.00 72.88 84 PRO A O 1
ATOM 624 N N . LEU A 1 85 ? -0.344 -8.711 -8.396 1.00 75.50 85 LEU A N 1
ATOM 625 C CA . LEU A 1 85 ? 0.589 -8.663 -7.263 1.00 75.50 85 LEU A CA 1
ATOM 626 C C . LEU A 1 85 ? 0.345 -7.478 -6.325 1.00 75.50 85 LEU A C 1
ATOM 628 O O . LEU A 1 85 ? 1.127 -7.250 -5.404 1.00 75.50 85 LEU A O 1
ATOM 632 N N . ASN A 1 86 ? -0.745 -6.748 -6.550 1.00 82.94 86 ASN A N 1
ATOM 633 C CA . ASN A 1 86 ? -1.070 -5.504 -5.873 1.00 82.94 86 ASN A CA 1
ATOM 634 C C . ASN A 1 86 ? -0.006 -4.406 -6.033 1.00 82.94 86 ASN A C 1
ATOM 636 O O . ASN A 1 86 ? 0.293 -3.660 -5.096 1.00 82.94 86 ASN A O 1
ATOM 640 N N . ASN A 1 87 ? 0.587 -4.323 -7.223 1.00 88.38 87 ASN A N 1
ATOM 641 C CA . ASN A 1 87 ? 1.678 -3.402 -7.502 1.00 88.38 87 ASN A CA 1
ATOM 642 C C . ASN A 1 87 ? 1.150 -1.980 -7.683 1.00 88.38 87 ASN A C 1
ATOM 644 O O . ASN A 1 87 ? 0.107 -1.749 -8.292 1.00 88.38 87 ASN A O 1
ATOM 648 N N . VAL A 1 88 ? 1.911 -1.009 -7.210 1.00 89.81 88 VAL A N 1
ATOM 649 C CA . VAL A 1 88 ? 1.675 0.409 -7.454 1.00 89.81 88 VAL A CA 1
ATOM 650 C C . VAL A 1 88 ? 2.986 1.043 -7.886 1.00 89.81 88 VAL A C 1
ATOM 652 O O . VAL A 1 88 ? 4.065 0.613 -7.473 1.00 89.81 88 VAL A O 1
ATOM 655 N N . ASP A 1 89 ? 2.901 2.071 -8.723 1.00 88.94 89 ASP A N 1
ATOM 656 C CA . ASP A 1 89 ? 4.071 2.884 -9.015 1.00 88.94 89 ASP A CA 1
ATOM 657 C C . ASP A 1 89 ? 4.605 3.508 -7.714 1.00 88.94 89 ASP A C 1
ATOM 659 O O . ASP A 1 89 ? 3.860 4.106 -6.931 1.00 88.94 89 ASP A O 1
ATOM 663 N N . CYS A 1 90 ? 5.904 3.345 -7.466 1.00 87.44 90 CYS A N 1
ATOM 664 C CA . CYS A 1 90 ? 6.532 3.799 -6.230 1.00 87.44 90 CYS A CA 1
ATOM 665 C C . CYS A 1 90 ? 6.497 5.321 -6.055 1.00 87.44 90 CYS A C 1
ATOM 667 O O . CYS A 1 90 ? 6.393 5.792 -4.921 1.00 87.44 90 CYS A O 1
ATOM 669 N N . MET A 1 91 ? 6.557 6.092 -7.146 1.00 88.25 91 MET A N 1
ATOM 670 C CA . MET A 1 91 ? 6.444 7.550 -7.089 1.00 88.25 91 MET A CA 1
ATOM 671 C C . MET A 1 91 ? 5.004 7.971 -6.806 1.00 88.25 91 MET A C 1
ATOM 673 O O . MET A 1 91 ? 4.781 8.862 -5.985 1.00 88.25 91 MET A O 1
ATOM 677 N N . ILE A 1 92 ? 4.026 7.296 -7.418 1.00 89.19 92 ILE A N 1
ATOM 678 C CA . ILE A 1 92 ? 2.610 7.530 -7.117 1.00 89.19 92 ILE A CA 1
ATOM 679 C C . ILE A 1 92 ? 2.331 7.198 -5.646 1.00 89.19 92 ILE A C 1
ATOM 681 O O . ILE A 1 92 ? 1.703 8.004 -4.963 1.00 89.19 92 ILE A O 1
ATOM 685 N N . MET A 1 93 ? 2.828 6.075 -5.122 1.00 88.88 93 MET A N 1
ATOM 686 C CA . MET A 1 93 ? 2.678 5.735 -3.703 1.00 88.88 93 MET A CA 1
ATOM 687 C C . MET A 1 93 ? 3.315 6.796 -2.796 1.00 88.88 93 MET A C 1
ATOM 689 O O . MET A 1 93 ? 2.656 7.281 -1.881 1.00 88.88 93 MET A O 1
ATOM 693 N N . ALA A 1 94 ? 4.560 7.201 -3.063 1.00 87.38 94 ALA A N 1
ATOM 694 C CA . ALA A 1 94 ? 5.268 8.188 -2.244 1.00 87.38 94 ALA A CA 1
ATOM 695 C C . ALA A 1 94 ? 4.584 9.567 -2.230 1.00 87.38 94 ALA A C 1
ATOM 697 O O . ALA A 1 94 ? 4.588 10.235 -1.201 1.00 87.38 94 ALA A O 1
ATOM 698 N N . GLY A 1 95 ? 3.979 9.986 -3.346 1.00 90.00 95 GLY A N 1
ATOM 699 C CA . GLY A 1 95 ? 3.276 11.270 -3.443 1.00 90.00 95 GLY A CA 1
ATOM 700 C C . GLY A 1 95 ? 1.835 11.259 -2.923 1.00 90.00 95 GLY A C 1
ATOM 701 O O . GLY A 1 95 ? 1.260 12.324 -2.706 1.00 90.00 95 GLY A O 1
ATOM 702 N N . ASN A 1 96 ? 1.230 10.079 -2.742 1.00 91.50 96 ASN A N 1
ATOM 703 C CA . ASN A 1 96 ? -0.196 9.945 -2.415 1.00 91.50 96 ASN A CA 1
ATOM 704 C C . ASN A 1 96 ? -0.475 9.185 -1.117 1.00 91.50 96 ASN A C 1
ATOM 706 O O . ASN A 1 96 ? -1.645 8.985 -0.785 1.00 91.50 96 ASN A O 1
ATOM 710 N N . CYS A 1 97 ? 0.567 8.787 -0.391 1.00 89.44 97 CYS A N 1
ATOM 711 C CA . CYS A 1 97 ? 0.475 8.162 0.917 1.00 89.44 97 CYS A CA 1
ATOM 712 C C . CYS A 1 97 ? 1.235 8.978 1.966 1.00 89.44 97 CYS A C 1
ATOM 714 O O . CYS A 1 97 ? 2.343 9.454 1.730 1.00 89.44 97 CYS A O 1
ATOM 716 N N . TRP A 1 98 ? 0.634 9.092 3.142 1.00 82.44 98 TRP A N 1
ATOM 717 C CA . TRP A 1 98 ? 1.133 9.765 4.327 1.00 82.44 98 TRP A CA 1
ATOM 718 C C . TRP A 1 98 ? 1.273 8.760 5.477 1.00 82.44 98 TRP A C 1
ATOM 720 O O . TRP A 1 98 ? 0.378 7.940 5.700 1.00 82.44 98 TRP A O 1
ATOM 730 N N . GLY A 1 99 ? 2.382 8.821 6.212 1.00 73.62 99 GLY A N 1
ATOM 731 C CA . GLY A 1 99 ? 2.655 7.924 7.336 1.00 73.62 99 GLY A CA 1
ATOM 732 C C . GLY A 1 99 ? 4.142 7.618 7.489 1.00 73.62 99 GLY A C 1
ATOM 733 O O . GLY A 1 99 ? 4.997 8.426 7.121 1.00 73.62 99 GLY A O 1
ATOM 734 N N . GLU A 1 100 ? 4.464 6.454 8.055 1.00 55.09 100 GLU A N 1
ATOM 735 C CA . GLU A 1 100 ? 5.849 6.003 8.175 1.00 55.09 100 GLU A CA 1
ATOM 736 C C . GLU A 1 100 ? 6.395 5.670 6.774 1.00 55.09 100 GLU A C 1
ATOM 738 O O . GLU A 1 100 ? 6.128 4.612 6.197 1.00 55.09 100 GLU A O 1
ATOM 743 N N . HIS A 1 101 ? 7.161 6.597 6.199 1.00 41.53 101 HIS A N 1
ATOM 744 C CA . HIS A 1 101 ? 7.869 6.385 4.936 1.00 41.53 101 HIS A CA 1
ATOM 745 C C . HIS A 1 101 ? 8.980 5.338 5.115 1.00 41.53 101 HIS A C 1
ATOM 747 O O . HIS A 1 101 ? 9.591 5.334 6.185 1.00 41.53 101 HIS A O 1
ATOM 753 N N . PRO A 1 102 ? 9.226 4.428 4.144 1.00 43.84 102 PRO A N 1
ATOM 754 C CA . PRO A 1 102 ? 10.293 3.421 4.185 1.00 43.84 102 PRO A CA 1
ATOM 755 C C . PRO A 1 102 ? 11.654 3.995 4.569 1.00 43.84 102 PRO A C 1
ATOM 757 O O . PRO A 1 102 ? 12.086 4.971 3.923 1.00 43.84 102 PRO A O 1
#

Secondary structure (DSSP, 8-state):
--HHHHHHHHHHHHHHT-------PPPTTS-EEEEEEEEESSSS-EEEEEEEPPPTTSPPPPPPTT-EEEEEEEE-TT---BTTTTEE-HHHHHHHEEES--

Radius of gyration: 20.42 Å; chains: 1; bounding box: 50×26×61 Å

pLDDT: mean 77.31, std 14.3, range [41.53, 93.19]

Sequence (102 aa):
MSLLIKLNILIFLATLFGPMQVPASCPSDYPTLWCTTSASAGGNAVKDCRLHQQTDQGVCEKPGAGRLGPKRNCCRAFLQPTGPLNNVDCMIMAGNCWGEHP

Foldseek 3Di:
DDPVVVVVVVVVVDVVCDPPPPPPQADPQQRDKWFKKWADPDDPDTFWIATHDADPVRHRDDDDPRMDDRWIKRFGPPDWQDDDRRTDGPVNCVVTIDGDDD